Protein AF-A0A975TPE6-F1 (afdb_monomer)

Nearest PDB structures (foldseek):
  2kq8-assembly1_A  TM=5.359E-01  e=2.670E+00  [Bacillus thuringiensis] serovar konkukian
  6v8p-assembly1_D  TM=2.799E-01  e=2.854E+00  Saccharomyces cerevisiae S288C
  6v93-assembly1_D  TM=2.781E-01  e=4.259E+00  Saccharomyces cerevisiae S288C
  7s0t-assembly1_D  TM=2.790E-01  e=3.984E+00  Saccharomyces cerevisiae

pLDDT: mean 91.37, std 3.41, range [79.25, 95.25]

Mean predicted aligned error: 3.17 Å

Solvent-accessible surface area (backbone atoms only — not comparable to full-atom values): 3583 Å² total; per-residue (Å²): 77,49,40,71,57,51,54,51,50,51,38,48,53,22,51,78,70,76,41,61,66,39,82,75,42,83,53,94,67,33,33,31,31,31,36,85,83,42,78,44,79,40,65,73,46,65,64,38,58,57,72,59,49,51,51,51,49,54,54,58,75,72,85

Radius of gyration: 10.58 Å; Cα contacts (8 Å, |Δi|>4): 89; chains: 1; bounding box: 24×20×28 Å

Structure (mmCIF, N/CA/C/O backbone):
data_AF-A0A975TPE6-F1
#
_entry.id   AF-A0A975TPE6-F1
#
loop_
_atom_site.group_PDB
_atom_site.id
_atom_site.type_symbol
_atom_site.label_atom_id
_atom_site.label_alt_id
_atom_site.label_comp_id
_atom_site.label_asym_id
_atom_site.label_entity_id
_atom_site.label_seq_id
_atom_site.pdbx_PDB_ins_code
_atom_site.Cartn_x
_atom_site.Cartn_y
_atom_site.Cartn_z
_atom_site.occupancy
_atom_site.B_iso_or_equiv
_atom_site.auth_seq_id
_atom_site.auth_comp_id
_atom_site.auth_asym_id
_atom_site.auth_atom_id
_atom_site.pdbx_PDB_model_num
ATOM 1 N N . MET A 1 1 ? 13.994 3.786 -4.932 1.00 88.25 1 MET A N 1
ATOM 2 C CA . MET A 1 1 ? 14.086 3.019 -3.672 1.00 88.25 1 MET A CA 1
ATOM 3 C C . MET A 1 1 ? 13.794 1.539 -3.901 1.00 88.25 1 MET A C 1
ATOM 5 O O . MET A 1 1 ? 13.130 1.189 -4.871 1.00 88.25 1 MET A O 1
ATOM 9 N N . GLN A 1 2 ? 14.217 0.647 -2.998 1.00 93.00 2 GLN A N 1
ATOM 10 C CA . GLN A 1 2 ? 13.829 -0.770 -3.075 1.00 93.00 2 GLN A CA 1
ATOM 11 C C . GLN A 1 2 ? 12.356 -0.969 -2.683 1.00 93.00 2 GLN A C 1
ATOM 13 O O . GLN A 1 2 ? 11.926 -0.491 -1.635 1.00 93.00 2 GLN A O 1
ATOM 18 N N . LYS A 1 3 ? 11.604 -1.773 -3.444 1.00 91.69 3 LYS A N 1
ATOM 19 C CA . LYS A 1 3 ? 10.196 -2.116 -3.161 1.00 91.69 3 LYS A CA 1
ATOM 20 C C . LYS A 1 3 ? 9.981 -2.663 -1.749 1.00 91.69 3 LYS A C 1
ATOM 22 O O . LYS A 1 3 ? 8.995 -2.343 -1.098 1.00 91.69 3 LYS A O 1
ATOM 27 N N . ARG A 1 4 ? 10.917 -3.472 -1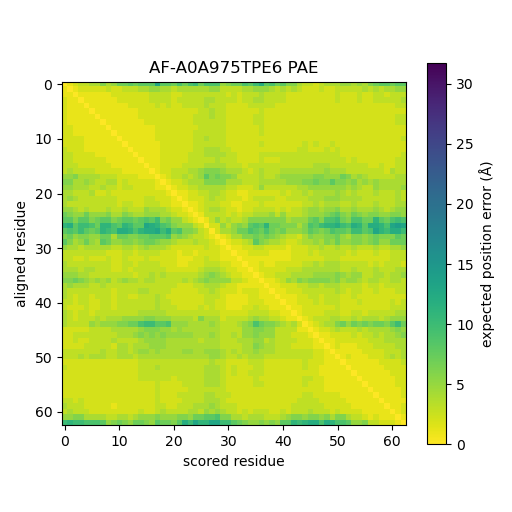.246 1.00 93.56 4 ARG A N 1
ATOM 28 C CA . ARG A 1 4 ? 10.859 -4.001 0.127 1.00 93.56 4 ARG A CA 1
ATOM 29 C C . ARG A 1 4 ? 10.876 -2.886 1.177 1.00 93.56 4 ARG A C 1
ATOM 31 O O . ARG A 1 4 ? 10.216 -3.022 2.200 1.00 93.56 4 ARG A O 1
ATOM 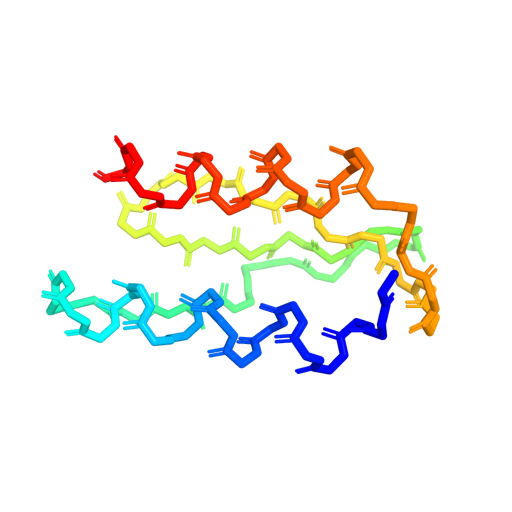38 N N . VAL A 1 5 ? 11.627 -1.814 0.927 1.00 94.38 5 VAL A N 1
ATOM 39 C CA . VAL A 1 5 ? 11.687 -0.650 1.820 1.00 94.38 5 VAL A CA 1
ATOM 40 C C . VAL A 1 5 ? 10.369 0.115 1.753 1.00 94.38 5 VAL A C 1
ATOM 42 O O . VAL A 1 5 ? 9.798 0.374 2.803 1.00 94.38 5 VAL A O 1
ATOM 45 N N . LEU A 1 6 ? 9.835 0.350 0.548 1.00 93.50 6 LEU A N 1
ATOM 46 C CA . LEU A 1 6 ? 8.512 0.958 0.367 1.00 93.50 6 LEU A CA 1
ATOM 47 C C . LEU A 1 6 ? 7.423 0.192 1.130 1.00 93.50 6 LEU A C 1
ATOM 49 O O . LEU A 1 6 ? 6.689 0.776 1.912 1.00 93.50 6 LEU A O 1
ATOM 53 N N . LEU A 1 7 ? 7.345 -1.130 0.954 1.00 93.19 7 LEU A N 1
ATOM 54 C CA . LEU A 1 7 ? 6.346 -1.957 1.639 1.00 93.19 7 LEU A CA 1
ATOM 55 C C . LEU A 1 7 ? 6.500 -1.939 3.161 1.00 93.19 7 LEU A C 1
ATOM 57 O O . LEU A 1 7 ? 5.505 -2.035 3.874 1.00 93.19 7 LEU A O 1
ATOM 61 N N . ARG A 1 8 ? 7.733 -1.839 3.670 1.00 94.75 8 ARG A N 1
ATOM 62 C CA . ARG A 1 8 ? 7.974 -1.694 5.109 1.00 94.75 8 ARG A CA 1
ATOM 63 C C . ARG A 1 8 ? 7.438 -0.358 5.618 1.00 94.75 8 ARG A C 1
ATOM 65 O O . ARG A 1 8 ? 6.806 -0.345 6.666 1.00 94.75 8 ARG A O 1
ATOM 72 N N . GLU A 1 9 ? 7.650 0.716 4.866 1.00 94.62 9 GLU A N 1
ATOM 73 C CA . GLU A 1 9 ? 7.155 2.047 5.224 1.00 94.62 9 GLU A CA 1
ATOM 74 C C . GLU A 1 9 ? 5.626 2.107 5.191 1.00 94.62 9 GLU A C 1
ATOM 76 O O . GLU A 1 9 ? 5.000 2.514 6.161 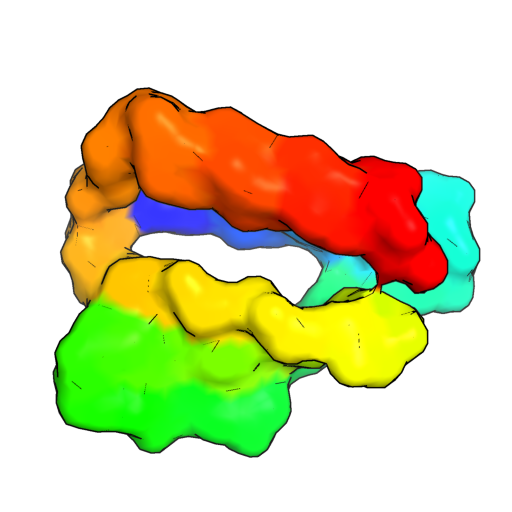1.00 94.62 9 GLU A O 1
ATOM 81 N N . LEU A 1 10 ? 5.009 1.579 4.132 1.00 93.75 10 LEU A N 1
ATOM 82 C CA . LEU A 1 10 ? 3.551 1.504 4.017 1.00 93.75 10 LEU A CA 1
ATOM 83 C C . LEU A 1 10 ? 2.917 0.688 5.153 1.00 93.75 10 LEU A C 1
ATOM 85 O O . LEU A 1 10 ? 1.862 1.056 5.658 1.00 93.75 10 LEU A O 1
ATOM 89 N N . ARG A 1 11 ? 3.560 -0.404 5.588 1.00 94.19 11 ARG A N 1
ATOM 90 C CA . ARG A 1 11 ? 3.104 -1.180 6.755 1.00 94.19 11 ARG A CA 1
ATOM 91 C C . ARG A 1 11 ? 3.238 -0.413 8.059 1.00 94.19 11 ARG A C 1
ATOM 93 O O . ARG A 1 11 ? 2.374 -0.553 8.912 1.00 94.19 11 ARG A O 1
ATOM 100 N N . ARG A 1 12 ? 4.309 0.365 8.218 1.00 95.25 12 ARG A N 1
ATOM 101 C CA . ARG A 1 12 ? 4.488 1.223 9.389 1.00 95.25 12 ARG A CA 1
ATOM 102 C C . ARG A 1 12 ? 3.370 2.261 9.462 1.00 95.25 12 ARG A C 1
ATOM 104 O O . ARG A 1 12 ? 2.710 2.342 10.485 1.00 95.25 12 ARG A O 1
ATOM 111 N N . ILE A 1 13 ? 3.100 2.957 8.358 1.00 93.88 13 ILE A N 1
ATOM 112 C CA . ILE A 1 13 ? 2.014 3.945 8.268 1.00 93.88 13 ILE A CA 1
ATOM 113 C C . ILE A 1 13 ? 0.655 3.293 8.552 1.00 93.88 13 ILE A C 1
ATOM 115 O O . ILE A 1 13 ? -0.154 3.853 9.286 1.00 93.88 13 ILE A O 1
ATOM 119 N N . ALA A 1 14 ? 0.409 2.096 8.010 1.00 93.62 14 ALA A N 1
ATOM 120 C CA . ALA A 1 14 ? -0.811 1.345 8.297 1.00 93.62 14 ALA A CA 1
ATOM 121 C C . ALA A 1 14 ? -0.944 1.051 9.802 1.00 93.62 14 ALA A C 1
ATOM 123 O O . ALA A 1 14 ? -1.979 1.355 10.392 1.00 93.62 14 ALA A O 1
ATOM 124 N N . ALA A 1 15 ? 0.122 0.541 10.429 1.00 93.12 15 ALA A N 1
ATOM 125 C CA . ALA A 1 15 ? 0.149 0.228 11.854 1.00 93.12 15 ALA A CA 1
ATOM 126 C C . ALA A 1 15 ? -0.052 1.473 12.732 1.00 93.12 15 ALA A C 1
ATOM 128 O O . ALA A 1 15 ? -0.834 1.423 13.679 1.00 93.12 15 ALA A O 1
ATOM 129 N N . ASP A 1 16 ? 0.579 2.597 12.383 1.00 93.69 16 ASP A N 1
ATOM 130 C CA . ASP A 1 16 ? 0.414 3.878 13.082 1.00 93.69 16 ASP A CA 1
ATOM 131 C C . ASP A 1 16 ? -1.043 4.382 13.005 1.00 93.69 16 ASP A C 1
ATOM 133 O O . ASP A 1 16 ? -1.531 5.040 13.922 1.00 93.69 16 ASP A O 1
ATOM 137 N N . LYS A 1 17 ? -1.772 4.014 11.944 1.00 91.31 17 LYS A N 1
ATOM 138 C CA . LYS A 1 17 ? -3.204 4.295 11.758 1.00 91.31 17 LYS A CA 1
ATOM 139 C C . LYS A 1 17 ? -4.130 3.203 12.314 1.00 91.31 17 LYS A C 1
ATOM 141 O O . LYS A 1 17 ? -5.345 3.299 12.147 1.00 91.31 17 LYS A O 1
ATOM 146 N N . GLY A 1 18 ? -3.590 2.158 12.943 1.00 91.75 18 GLY A N 1
ATOM 147 C CA . GLY A 1 18 ? -4.370 1.028 13.456 1.00 91.75 18 GLY A CA 1
ATOM 148 C C . GLY A 1 18 ? -5.026 0.175 12.364 1.00 91.75 18 GLY A C 1
ATOM 149 O O . GLY A 1 18 ? -6.079 -0.413 12.597 1.00 91.75 18 GLY A O 1
ATOM 150 N N . ALA A 1 19 ? -4.438 0.129 11.167 1.00 91.88 19 ALA A N 1
ATOM 151 C CA . ALA A 1 19 ? -4.915 -0.660 10.038 1.00 91.88 19 ALA A CA 1
ATOM 152 C C . ALA A 1 19 ? -3.827 -1.566 9.457 1.00 91.88 19 ALA A C 1
ATOM 154 O O . ALA A 1 19 ? -2.636 -1.413 9.718 1.00 91.88 19 ALA A O 1
ATOM 155 N N . 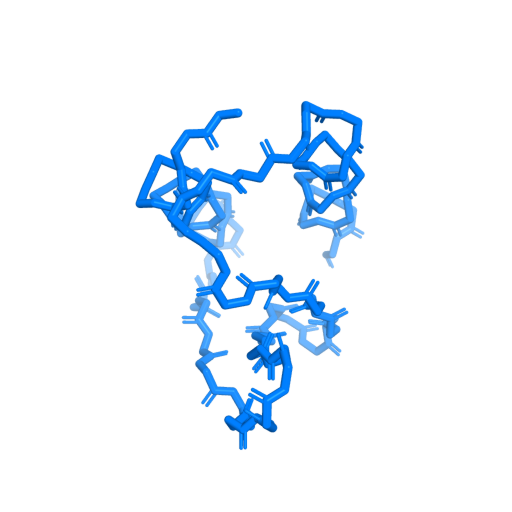ASP A 1 20 ? -4.254 -2.493 8.604 1.00 91.44 20 ASP A N 1
ATOM 156 C CA . ASP A 1 20 ? -3.363 -3.404 7.900 1.00 91.44 20 ASP A CA 1
ATOM 157 C C . ASP A 1 20 ? -3.191 -3.011 6.432 1.00 91.44 20 ASP A C 1
ATOM 159 O O . ASP A 1 20 ? -4.132 -2.608 5.745 1.00 91.44 20 ASP A O 1
ATOM 163 N N . LEU A 1 21 ? -1.967 -3.191 5.930 1.00 92.56 21 LEU A N 1
ATOM 164 C CA . LEU A 1 21 ? -1.675 -3.130 4.502 1.00 92.56 21 LEU A CA 1
ATOM 165 C C . LEU A 1 21 ? -1.943 -4.505 3.879 1.00 92.56 21 LEU A C 1
ATOM 167 O O . LEU A 1 21 ? -1.121 -5.421 3.990 1.00 92.56 21 LEU A O 1
ATOM 171 N N . VAL A 1 22 ? -3.067 -4.639 3.183 1.00 93.12 22 VAL A N 1
ATOM 172 C CA . VAL A 1 22 ? -3.511 -5.912 2.599 1.00 93.12 22 VAL A CA 1
ATOM 173 C C . VAL A 1 22 ? -3.229 -5.937 1.102 1.00 93.12 22 VAL A C 1
ATOM 175 O O . VAL A 1 22 ? -3.459 -4.956 0.404 1.00 93.12 22 VAL A O 1
ATOM 178 N N . LEU A 1 23 ? -2.732 -7.058 0.576 1.00 92.75 23 LEU A N 1
ATOM 179 C CA . LEU A 1 23 ? -2.650 -7.263 -0.871 1.00 92.75 23 LEU A CA 1
ATOM 180 C C . LEU A 1 23 ? -4.039 -7.654 -1.388 1.00 92.75 23 LEU A C 1
ATOM 182 O O . LEU A 1 23 ? -4.457 -8.796 -1.223 1.00 92.75 23 LEU A O 1
ATOM 186 N N . ALA A 1 24 ? -4.745 -6.719 -2.019 1.00 90.88 24 ALA A N 1
ATOM 187 C CA . ALA A 1 24 ? -6.092 -6.958 -2.531 1.00 90.88 24 ALA A CA 1
ATOM 188 C C . ALA A 1 24 ? -6.088 -7.664 -3.889 1.00 90.88 24 ALA A C 1
ATOM 190 O O . ALA A 1 24 ? -6.945 -8.501 -4.168 1.00 90.88 24 ALA A O 1
ATOM 191 N N . ARG A 1 25 ? -5.130 -7.329 -4.763 1.00 91.06 25 ARG A N 1
ATOM 192 C CA . ARG A 1 25 ? -5.043 -7.944 -6.090 1.00 91.06 25 ARG A CA 1
ATOM 193 C C . ARG A 1 25 ? -3.618 -7.992 -6.597 1.00 91.06 25 ARG A C 1
ATOM 195 O O . ARG A 1 25 ? -2.917 -6.987 -6.629 1.00 91.06 25 ARG A O 1
ATOM 202 N N . GLN A 1 26 ? -3.226 -9.145 -7.117 1.00 85.81 26 GLN A N 1
ATOM 203 C CA . GLN A 1 26 ? -1.992 -9.282 -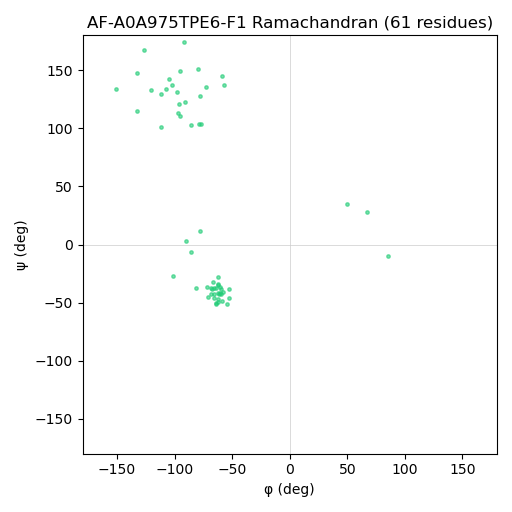7.872 1.00 85.81 26 GLN A CA 1
ATOM 204 C C . GLN A 1 26 ? -2.297 -9.144 -9.367 1.00 85.81 26 GLN A C 1
ATOM 206 O O . GLN A 1 26 ? -2.973 -9.982 -9.958 1.00 85.81 26 GLN A O 1
ATOM 211 N N . GLY A 1 27 ? -1.851 -8.049 -9.978 1.00 79.25 27 GLY A N 1
ATOM 212 C CA . GLY A 1 27 ? -1.910 -7.849 -11.423 1.00 79.25 27 GLY A CA 1
ATOM 213 C C . GLY A 1 27 ? -0.634 -8.322 -12.125 1.00 79.25 27 GLY A C 1
ATOM 214 O O . GLY A 1 27 ? 0.363 -8.681 -11.494 1.00 79.25 27 GLY A O 1
ATOM 215 N N . ALA A 1 28 ? -0.647 -8.281 -13.460 1.00 79.38 28 ALA A N 1
ATOM 216 C CA . ALA A 1 28 ? 0.516 -8.647 -14.269 1.00 79.38 28 ALA A CA 1
ATOM 217 C C . ALA A 1 28 ? 1.703 -7.691 -14.029 1.00 79.38 28 ALA A C 1
ATOM 219 O O . ALA A 1 28 ? 2.805 -8.137 -13.718 1.00 79.38 28 ALA A O 1
ATOM 220 N N . ARG A 1 29 ? 1.462 -6.371 -14.103 1.00 84.00 29 ARG A N 1
ATOM 221 C CA . ARG A 1 29 ? 2.496 -5.322 -13.970 1.00 84.00 29 ARG A CA 1
ATOM 222 C C . ARG A 1 29 ? 2.539 -4.646 -12.589 1.00 84.00 29 ARG A C 1
ATOM 224 O O . ARG A 1 29 ? 3.596 -4.182 -12.166 1.00 84.00 29 ARG A O 1
ATOM 231 N N . HIS A 1 30 ? 1.413 -4.622 -11.876 1.00 87.81 30 HIS A N 1
ATOM 232 C CA . HIS A 1 30 ? 1.266 -3.962 -10.574 1.00 87.81 30 HIS A CA 1
ATOM 233 C C . HIS A 1 30 ? 0.575 -4.885 -9.569 1.00 87.81 30 HIS A C 1
ATOM 235 O O . HIS A 1 30 ? -0.286 -5.679 -9.938 1.00 87.81 30 HIS A O 1
ATOM 241 N N . GLU A 1 31 ? 0.944 -4.756 -8.303 1.00 92.94 31 GLU A N 1
ATOM 242 C CA . GLU A 1 31 ? 0.221 -5.290 -7.152 1.00 92.94 31 GLU A CA 1
ATOM 243 C C . GLU A 1 31 ? -0.623 -4.164 -6.554 1.00 92.94 31 GLU A C 1
ATOM 245 O O . GLU A 1 31 ? -0.130 -3.058 -6.358 1.00 92.94 31 GLU A O 1
ATOM 250 N N . ILE A 1 32 ? -1.898 -4.426 -6.291 1.00 92.69 32 ILE A N 1
ATOM 251 C CA . ILE A 1 32 ? -2.799 -3.478 -5.643 1.00 92.69 32 ILE A CA 1
ATOM 252 C C . ILE A 1 32 ? -2.841 -3.821 -4.164 1.00 92.69 32 ILE A C 1
ATOM 254 O O . ILE A 1 32 ? -3.349 -4.879 -3.779 1.00 92.69 32 ILE A O 1
ATOM 258 N N . TYR A 1 33 ? -2.314 -2.915 -3.354 1.00 93.50 33 TYR A N 1
ATOM 259 C CA . TYR A 1 33 ? -2.457 -2.958 -1.910 1.00 93.50 33 TYR A CA 1
ATOM 260 C C . TYR A 1 33 ? -3.625 -2.079 -1.477 1.00 93.50 33 TYR A C 1
ATOM 262 O O . TYR A 1 33 ? -3.922 -1.084 -2.128 1.00 93.50 33 TYR A O 1
ATOM 270 N N . THR A 1 34 ? -4.287 -2.439 -0.388 1.00 92.31 34 THR A N 1
ATOM 271 C CA . THR A 1 34 ? -5.345 -1.642 0.227 1.00 92.31 34 THR A CA 1
ATOM 272 C C . THR A 1 34 ? -4.961 -1.295 1.651 1.00 92.31 34 THR A C 1
ATOM 274 O O . THR A 1 34 ? -4.546 -2.176 2.405 1.00 92.31 34 THR A O 1
ATOM 277 N N . LEU A 1 35 ? -5.133 -0.027 2.007 1.00 92.62 35 LEU A N 1
ATOM 278 C CA . LEU A 1 35 ? -4.941 0.506 3.350 1.00 92.62 35 LEU A CA 1
ATOM 279 C C . LEU A 1 35 ? -6.167 1.363 3.664 1.00 92.62 35 LEU A C 1
ATOM 281 O O . LEU A 1 35 ? -6.422 2.329 2.957 1.00 92.62 35 LEU A O 1
ATOM 285 N N . GLN A 1 36 ? -6.967 0.963 4.657 1.00 88.38 36 GLN A N 1
ATOM 286 C CA . GLN A 1 36 ? -8.213 1.658 5.042 1.00 88.38 36 GLN A CA 1
ATOM 287 C C . GLN A 1 36 ? -9.162 1.976 3.864 1.00 88.38 36 GLN A C 1
ATOM 289 O O . GLN A 1 36 ? -9.836 2.997 3.832 1.00 88.38 36 GLN A O 1
ATOM 294 N N . GLY A 1 37 ? -9.219 1.095 2.861 1.00 85.94 37 GLY A N 1
ATOM 295 C CA . GLY A 1 37 ? -10.039 1.299 1.659 1.00 85.94 37 GLY A CA 1
ATOM 296 C C . GLY A 1 37 ? -9.371 2.124 0.550 1.00 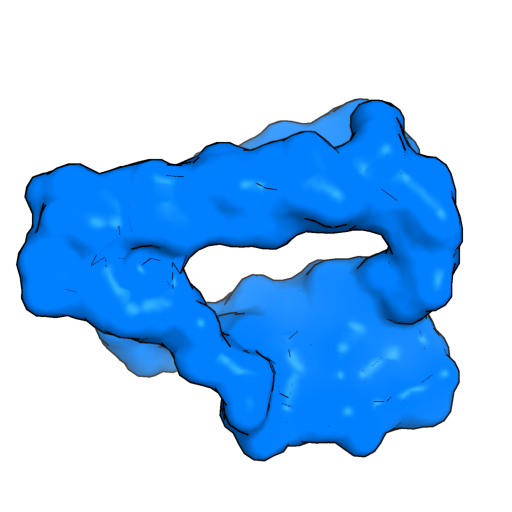85.94 37 GLY A C 1
ATOM 297 O O . GLY A 1 37 ? -9.851 2.106 -0.583 1.00 85.94 37 GLY A O 1
ATOM 298 N N . VAL A 1 38 ? -8.224 2.759 0.808 1.00 90.44 38 VAL A N 1
ATOM 299 C CA . VAL A 1 38 ? -7.401 3.404 -0.225 1.00 90.44 38 VAL A CA 1
ATOM 300 C C . VAL A 1 38 ? -6.606 2.352 -0.990 1.00 90.44 38 VAL A C 1
ATOM 302 O O . VAL A 1 38 ? -5.910 1.524 -0.404 1.00 90.44 38 VAL A O 1
ATOM 305 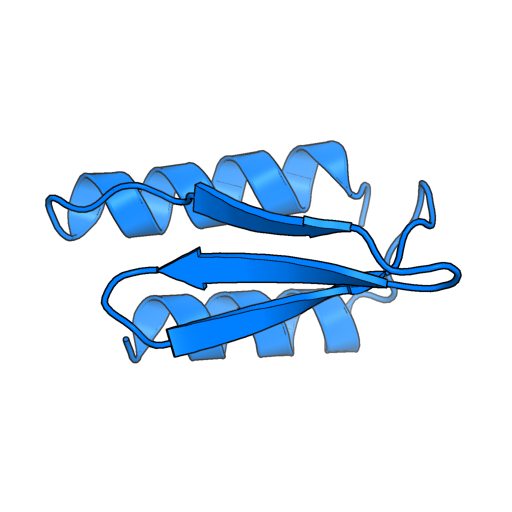N N . SER A 1 39 ? -6.704 2.389 -2.320 1.00 91.44 39 SER A N 1
ATOM 306 C CA . SER A 1 39 ? -5.973 1.488 -3.215 1.00 91.44 39 SER A CA 1
ATOM 307 C C . SER A 1 39 ? -4.625 2.080 -3.625 1.00 91.44 39 SER A C 1
ATOM 309 O O . SER A 1 39 ? -4.556 3.143 -4.236 1.00 91.44 39 SER A O 1
ATOM 311 N N . LEU A 1 40 ? -3.553 1.347 -3.340 1.00 92.56 40 LEU A N 1
ATOM 312 C CA . LEU A 1 40 ? -2.162 1.699 -3.594 1.00 92.56 40 LEU A CA 1
ATOM 313 C C . LEU A 1 40 ? -1.585 0.771 -4.680 1.00 92.56 40 LEU A C 1
ATOM 315 O O . LEU A 1 40 ? -1.239 -0.381 -4.390 1.00 92.56 40 LEU A O 1
ATOM 319 N N . PRO A 1 41 ? -1.482 1.227 -5.942 1.00 92.81 41 PRO A N 1
ATOM 320 C CA . PRO A 1 41 ? -0.884 0.442 -7.015 1.00 92.81 41 PRO A CA 1
ATOM 321 C C . PRO A 1 41 ? 0.646 0.454 -6.904 1.00 92.81 41 PRO A C 1
ATOM 323 O O . PRO A 1 41 ? 1.313 1.416 -7.277 1.00 92.81 41 PRO A O 1
ATOM 326 N N . VAL A 1 42 ? 1.219 -0.645 -6.421 1.00 91.50 42 VAL A N 1
ATOM 327 C CA . VAL A 1 42 ? 2.665 -0.828 -6.267 1.00 91.50 42 VAL A CA 1
ATOM 328 C C . VAL A 1 42 ? 3.225 -1.576 -7.487 1.00 91.50 42 VAL A C 1
ATOM 330 O O . VAL A 1 42 ? 2.820 -2.711 -7.757 1.00 91.50 42 VAL A O 1
ATOM 333 N N . PRO A 1 43 ? 4.176 -0.999 -8.246 1.00 91.62 43 PRO A N 1
ATOM 334 C CA . PRO A 1 43 ? 4.830 -1.708 -9.346 1.00 91.62 43 PRO A CA 1
ATOM 335 C C . PRO A 1 43 ? 5.535 -2.984 -8.875 1.00 91.62 43 PRO A C 1
ATOM 337 O O . PRO A 1 43 ? 6.126 -3.028 -7.795 1.00 91.62 43 PRO A O 1
ATOM 340 N N . ARG A 1 44 ? 5.538 -4.038 -9.703 1.00 88.31 44 ARG A N 1
ATOM 341 C CA . ARG A 1 44 ? 6.202 -5.314 -9.357 1.00 88.31 44 ARG A CA 1
ATOM 342 C C . ARG A 1 44 ? 7.726 -5.300 -9.527 1.00 88.31 44 ARG A C 1
ATOM 344 O O . ARG A 1 44 ? 8.363 -6.346 -9.454 1.00 88.31 44 ARG A O 1
ATOM 351 N N . HIS A 1 45 ? 8.324 -4.132 -9.723 1.00 89.12 45 HIS A N 1
ATOM 352 C CA . HIS A 1 45 ? 9.764 -3.993 -9.900 1.00 89.12 45 HIS A CA 1
ATOM 353 C C . HIS A 1 45 ? 10.493 -4.042 -8.552 1.00 89.12 45 HIS A C 1
ATOM 355 O O . HIS A 1 45 ? 9.950 -3.656 -7.517 1.00 89.12 45 HIS A O 1
ATOM 361 N N . ARG A 1 46 ? 11.745 -4.511 -8.555 1.00 90.38 46 ARG A N 1
ATOM 362 C CA . ARG A 1 46 ? 12.596 -4.506 -7.353 1.00 90.38 46 ARG A CA 1
ATOM 363 C C . ARG A 1 46 ? 12.924 -3.082 -6.912 1.00 90.38 46 ARG A C 1
ATOM 365 O O . ARG A 1 46 ? 12.978 -2.810 -5.712 1.00 90.38 46 ARG A O 1
ATOM 372 N N . GLU A 1 47 ? 13.125 -2.203 -7.883 1.00 93.12 47 GLU A N 1
ATOM 373 C CA . GLU A 1 47 ? 13.392 -0.788 -7.684 1.00 93.12 47 GLU A CA 1
ATOM 374 C C . GLU A 1 47 ? 12.209 0.032 -8.183 1.00 93.12 47 GLU A C 1
ATOM 376 O O . GLU A 1 47 ? 11.706 -0.159 -9.289 1.00 93.12 47 GLU A O 1
ATOM 381 N N . ILE A 1 48 ? 11.752 0.925 -7.318 1.00 91.69 48 ILE A N 1
ATOM 382 C CA . ILE A 1 48 ? 10.664 1.857 -7.563 1.00 91.69 48 ILE A CA 1
ATOM 383 C C . ILE A 1 48 ? 11.291 3.235 -7.722 1.00 91.69 48 ILE A C 1
ATOM 385 O O . ILE A 1 48 ? 12.154 3.610 -6.923 1.00 91.69 48 ILE A O 1
ATOM 389 N N . ALA A 1 49 ? 10.874 3.980 -8.743 1.00 93.19 49 ALA A N 1
ATOM 390 C CA . ALA A 1 49 ? 11.294 5.365 -8.908 1.00 93.19 49 ALA A CA 1
ATOM 391 C C . ALA A 1 49 ? 10.923 6.173 -7.654 1.00 93.19 49 ALA A C 1
ATOM 393 O O . ALA A 1 49 ? 9.823 6.008 -7.125 1.00 93.19 49 ALA A O 1
ATOM 394 N N . GLU A 1 50 ? 11.828 7.036 -7.187 1.00 91.44 50 GLU A N 1
ATOM 395 C CA . GLU A 1 50 ? 11.635 7.822 -5.956 1.00 91.44 50 GLU A CA 1
ATOM 396 C C . GLU A 1 50 ? 10.304 8.591 -5.968 1.00 91.44 50 GLU A C 1
ATOM 398 O O . GLU A 1 50 ? 9.522 8.458 -5.035 1.00 91.44 50 GLU A O 1
ATOM 403 N N . GLY A 1 51 ? 9.962 9.273 -7.069 1.00 93.25 51 GLY A N 1
ATOM 404 C CA . GLY A 1 51 ? 8.695 10.014 -7.164 1.00 93.25 51 GLY A CA 1
ATOM 405 C C . GLY A 1 51 ? 7.441 9.133 -7.062 1.00 93.25 51 GLY A C 1
ATOM 406 O O . GLY A 1 51 ? 6.438 9.530 -6.469 1.00 93.25 51 GLY A O 1
ATOM 407 N N . THR A 1 52 ? 7.489 7.902 -7.587 1.00 92.56 52 THR A N 1
ATOM 408 C CA . THR A 1 52 ? 6.387 6.936 -7.437 1.00 92.56 52 THR A CA 1
ATOM 409 C C . THR A 1 52 ? 6.257 6.472 -5.993 1.00 92.56 52 THR A C 1
ATOM 411 O O . THR A 1 52 ? 5.149 6.370 -5.474 1.00 92.56 52 THR A O 1
ATOM 414 N N . ALA A 1 53 ? 7.384 6.196 -5.341 1.00 93.62 53 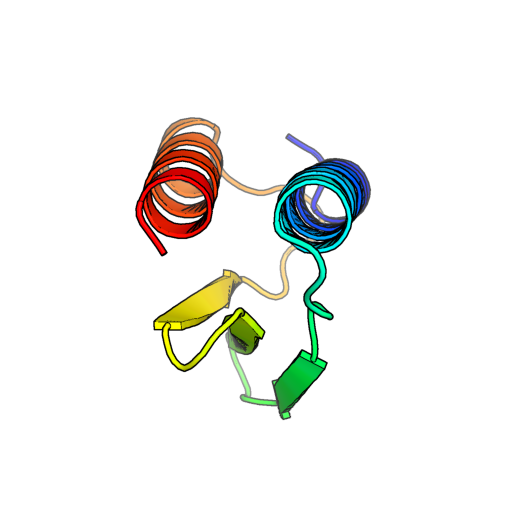ALA A N 1
ATOM 415 C CA . ALA A 1 53 ? 7.395 5.814 -3.940 1.00 93.62 53 ALA A CA 1
ATOM 416 C C . ALA A 1 53 ? 6.856 6.926 -3.035 1.00 93.62 53 ALA A C 1
ATOM 418 O O . ALA A 1 53 ? 5.994 6.658 -2.204 1.00 93.62 53 ALA A O 1
ATOM 419 N N . GLU A 1 54 ? 7.307 8.162 -3.236 1.00 94.31 54 GLU A N 1
ATOM 420 C CA . GLU A 1 54 ? 6.851 9.324 -2.475 1.00 94.31 54 GLU A CA 1
ATOM 421 C C . GLU A 1 54 ? 5.343 9.547 -2.640 1.00 94.31 54 GLU A C 1
ATOM 423 O O . GLU A 1 54 ? 4.635 9.780 -1.663 1.00 94.31 54 GLU A O 1
ATOM 428 N N . THR A 1 55 ? 4.828 9.392 -3.863 1.00 94.12 55 THR A N 1
ATOM 429 C CA . THR A 1 55 ? 3.387 9.489 -4.138 1.00 94.12 55 THR A CA 1
ATOM 430 C C . THR A 1 55 ? 2.594 8.424 -3.374 1.00 94.12 55 THR A C 1
ATOM 432 O O . THR A 1 55 ? 1.551 8.728 -2.801 1.00 94.12 55 THR A O 1
ATOM 435 N N . LEU A 1 56 ? 3.085 7.181 -3.334 1.00 93.00 56 LEU A N 1
ATOM 436 C CA . LEU A 1 56 ? 2.430 6.086 -2.609 1.00 93.00 56 LEU A CA 1
ATOM 437 C C . LEU A 1 56 ? 2.476 6.284 -1.090 1.00 93.00 56 LEU A C 1
ATOM 439 O O . LEU A 1 56 ? 1.500 5.968 -0.416 1.00 93.00 56 LEU A O 1
ATOM 443 N N . ILE A 1 57 ? 3.580 6.818 -0.561 1.00 93.62 57 ILE A N 1
ATOM 444 C CA . ILE A 1 57 ? 3.715 7.151 0.863 1.00 93.62 57 ILE A CA 1
ATOM 445 C C . ILE A 1 57 ? 2.722 8.251 1.239 1.00 93.62 57 ILE A C 1
ATOM 447 O O . ILE A 1 57 ? 1.917 8.045 2.139 1.00 93.62 57 ILE A O 1
ATOM 451 N N . LYS A 1 58 ? 2.684 9.357 0.487 1.00 93.88 58 LYS A N 1
ATOM 452 C CA . LYS A 1 58 ? 1.721 10.448 0.712 1.00 93.88 58 LYS A CA 1
ATOM 453 C C . LYS A 1 58 ? 0.270 9.971 0.636 1.00 93.88 58 LYS A C 1
ATOM 455 O O . LYS A 1 58 ? -0.559 10.370 1.447 1.00 93.88 58 LYS A O 1
ATOM 460 N N . ALA A 1 59 ? -0.042 9.092 -0.319 1.00 92.25 59 ALA A N 1
ATOM 461 C CA . ALA A 1 59 ? -1.371 8.496 -0.430 1.00 92.25 59 ALA A CA 1
ATOM 462 C C . ALA A 1 59 ? -1.723 7.620 0.785 1.00 92.25 59 ALA A C 1
ATOM 464 O O . ALA A 1 59 ? -2.867 7.629 1.225 1.00 92.25 59 ALA A O 1
ATOM 465 N N . ALA A 1 60 ? -0.753 6.891 1.343 1.00 92.19 60 ALA A N 1
ATOM 466 C CA . ALA A 1 60 ? -0.945 6.103 2.557 1.00 92.19 60 ALA A CA 1
ATOM 467 C C . ALA A 1 60 ? -1.079 6.974 3.813 1.00 92.19 60 ALA A C 1
ATOM 469 O O . ALA A 1 60 ? -1.866 6.642 4.689 1.00 92.19 60 ALA A O 1
ATOM 470 N N . GLU A 1 61 ? -0.348 8.086 3.908 1.00 90.88 61 GLU A N 1
ATOM 471 C CA . GLU A 1 61 ? -0.470 9.052 5.008 1.00 90.88 61 GLU A CA 1
ATOM 472 C C . GLU A 1 61 ? -1.828 9.768 5.007 1.00 90.88 61 GLU A C 1
ATOM 474 O O . GLU A 1 61 ? -2.350 10.084 6.076 1.00 90.88 61 GLU A O 1
ATOM 479 N N . GLY A 1 62 ? -2.412 9.997 3.827 1.00 88.06 62 GLY A N 1
ATOM 480 C CA . GLY A 1 62 ? -3.721 10.635 3.663 1.00 88.06 62 GLY A CA 1
ATOM 481 C C . GLY A 1 62 ? -4.935 9.702 3.747 1.00 88.06 62 GLY A C 1
ATOM 482 O O 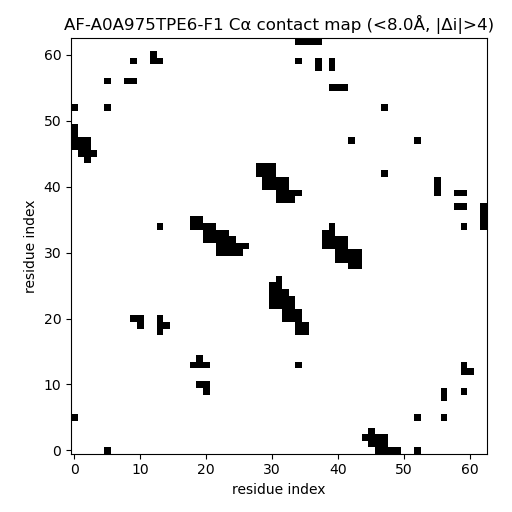. GLY A 1 62 ? -6.056 10.203 3.701 1.00 88.06 62 GLY A O 1
ATOM 483 N N . ALA A 1 63 ? -4.721 8.386 3.833 1.00 81.19 63 ALA A N 1
ATOM 484 C CA . ALA A 1 63 ? -5.770 7.375 4.000 1.00 81.19 63 ALA A CA 1
ATOM 485 C C . ALA A 1 63 ? -6.356 7.390 5.414 1.00 81.19 63 ALA A C 1
ATOM 487 O O . ALA A 1 63 ? -7.593 7.307 5.530 1.00 81.19 63 ALA A O 1
#

Foldseek 3Di:
DFLVVLVVLLQVLLVVVVHGFAQPDDDPQWTWTDRPNQTQTHGPDRDDDPVSSVVSNVSSNVD

Sequence (63 aa):
MQKRVLLRELRRIAADKGADLVLARQGARHEIYTLQGVSLPVPRHREIAEGTAETLIKAAEGA

Secondary structure (DSSP, 8-state):
-BHHHHHHHHHHHHHHTT---EEEEE-SSEEEEEETTEEEEEESSSB--HHHHHHHHHHHHT-